Protein AF-A0A416FDZ2-F1 (afdb_monomer_lite)

Sequence (136 aa):
MLICMNCCELNTDESTECRHCHNKQLEKIIQDGNGEVKMKDVFAIHNVTRDPKLTKELIELKYHDPDEYERRISQMPKIPPKANYLSQPTVKCPYCGGTNCSKISGMSKAVSIGLFGLFSGKIGKQWHCNGCGSDF

Structure (mmCIF, N/CA/C/O backbone):
data_AF-A0A416FDZ2-F1
#
_entry.id   AF-A0A416FDZ2-F1
#
loop_
_atom_site.group_PDB
_atom_site.id
_atom_site.type_symbol
_atom_site.label_atom_id
_atom_site.label_alt_id
_atom_site.label_comp_id
_atom_site.label_asym_id
_atom_site.label_entity_id
_atom_site.label_seq_id
_atom_site.pdbx_PDB_ins_code
_atom_site.Cartn_x
_atom_site.Cartn_y
_atom_site.Cartn_z
_atom_site.occupancy
_atom_site.B_iso_or_equiv
_atom_site.auth_seq_id
_atom_site.auth_comp_id
_atom_site.auth_asym_id
_atom_site.auth_atom_id
_atom_site.pdbx_PDB_model_num
ATOM 1 N N . MET A 1 1 ? 3.900 5.075 14.037 1.00 82.38 1 MET A N 1
ATOM 2 C CA . MET A 1 1 ? 4.064 4.228 12.833 1.00 82.38 1 MET A CA 1
ATOM 3 C C . MET A 1 1 ? 3.976 5.099 11.593 1.00 82.38 1 MET A C 1
ATOM 5 O O . MET A 1 1 ? 3.104 5.966 11.531 1.00 82.38 1 MET A O 1
ATOM 9 N N . LEU A 1 2 ? 4.883 4.882 10.644 1.00 87.88 2 LEU A N 1
ATOM 10 C CA . LEU A 1 2 ? 4.948 5.598 9.376 1.00 87.88 2 LEU A CA 1
ATOM 11 C C . LEU A 1 2 ? 4.520 4.682 8.225 1.00 87.88 2 LEU A C 1
ATOM 13 O O . LEU A 1 2 ? 4.819 3.493 8.242 1.00 87.88 2 LEU A O 1
ATOM 17 N N . ILE A 1 3 ? 3.863 5.231 7.212 1.00 88.12 3 ILE A N 1
ATOM 18 C CA . ILE A 1 3 ? 3.550 4.544 5.957 1.00 88.12 3 ILE A CA 1
ATOM 19 C C . ILE A 1 3 ? 4.281 5.228 4.807 1.00 88.12 3 ILE A C 1
ATOM 21 O O . ILE A 1 3 ? 4.294 6.453 4.694 1.00 88.12 3 ILE A O 1
ATOM 25 N N . CYS A 1 4 ? 4.908 4.440 3.939 1.00 86.50 4 CYS A N 1
ATOM 26 C CA . CYS A 1 4 ? 5.548 4.970 2.744 1.00 86.50 4 CYS A CA 1
ATOM 27 C C . CYS A 1 4 ? 4.521 5.269 1.655 1.00 86.50 4 CYS A C 1
ATOM 29 O O . CYS A 1 4 ? 3.854 4.365 1.162 1.00 86.50 4 CYS A O 1
ATOM 31 N N . MET A 1 5 ? 4.473 6.519 1.199 1.00 84.56 5 MET A N 1
ATOM 32 C CA . MET A 1 5 ? 3.577 6.952 0.123 1.00 84.56 5 MET A CA 1
ATOM 33 C C . MET A 1 5 ? 3.971 6.431 -1.265 1.00 84.56 5 MET A C 1
ATOM 35 O O . MET A 1 5 ? 3.175 6.515 -2.194 1.00 84.56 5 MET A O 1
ATOM 39 N N . ASN A 1 6 ? 5.178 5.878 -1.413 1.00 81.62 6 ASN A N 1
ATOM 40 C CA . ASN A 1 6 ? 5.661 5.332 -2.681 1.00 81.62 6 ASN A CA 1
ATOM 41 C C . ASN A 1 6 ? 5.432 3.818 -2.817 1.00 81.62 6 ASN A C 1
ATOM 43 O O . ASN A 1 6 ? 5.082 3.344 -3.891 1.00 81.62 6 ASN A O 1
ATOM 47 N N . CYS A 1 7 ? 5.643 3.045 -1.746 1.00 82.69 7 CYS A N 1
ATOM 48 C CA . CYS A 1 7 ? 5.561 1.576 -1.793 1.00 82.69 7 CYS A CA 1
ATOM 49 C C . CYS A 1 7 ? 4.579 0.959 -0.790 1.00 82.69 7 CYS A C 1
ATOM 51 O O . CYS A 1 7 ? 4.488 -0.262 -0.705 1.00 82.69 7 CYS A O 1
ATOM 53 N N . CYS A 1 8 ? 3.848 1.783 -0.035 1.00 81.19 8 CYS A N 1
ATOM 54 C CA . CYS A 1 8 ? 2.899 1.352 0.990 1.00 81.19 8 CYS A CA 1
ATOM 55 C C . CYS A 1 8 ? 3.521 0.577 2.169 1.00 81.19 8 CYS A C 1
ATOM 57 O O . CYS A 1 8 ? 2.790 0.002 2.966 1.00 81.19 8 CYS A O 1
ATOM 59 N N . GLU A 1 9 ? 4.847 0.556 2.329 1.00 86.38 9 GLU A N 1
ATOM 60 C CA . GLU A 1 9 ? 5.493 -0.162 3.435 1.00 86.38 9 GLU A CA 1
ATOM 61 C C . GLU A 1 9 ? 5.259 0.526 4.790 1.00 86.38 9 GLU A C 1
ATOM 63 O O . GLU A 1 9 ? 5.429 1.746 4.915 1.00 86.38 9 GLU A O 1
ATOM 68 N N . LEU A 1 10 ? 4.932 -0.269 5.814 1.00 85.44 10 LEU A N 1
ATOM 69 C CA . LEU A 1 10 ? 4.808 0.186 7.198 1.00 85.44 10 LEU A CA 1
ATOM 70 C C . LEU A 1 10 ? 6.186 0.208 7.866 1.00 85.44 10 LEU A C 1
ATOM 72 O O . LEU A 1 10 ? 6.877 -0.801 7.948 1.00 85.44 10 LEU A O 1
ATOM 76 N N . ASN A 1 11 ? 6.583 1.369 8.370 1.00 84.44 11 ASN A N 1
ATOM 77 C CA . ASN A 1 11 ? 7.830 1.570 9.095 1.00 84.44 11 ASN A CA 1
ATOM 78 C C . ASN A 1 11 ? 7.484 1.796 10.576 1.00 84.44 11 ASN A C 1
ATOM 80 O O . ASN A 1 11 ? 6.742 2.715 10.941 1.00 84.44 11 ASN A O 1
ATOM 84 N N . THR A 1 12 ? 7.973 0.901 11.433 1.00 74.12 12 THR A N 1
ATOM 85 C CA . THR A 1 12 ? 7.761 0.934 12.890 1.00 74.12 12 THR A CA 1
ATOM 86 C C . THR A 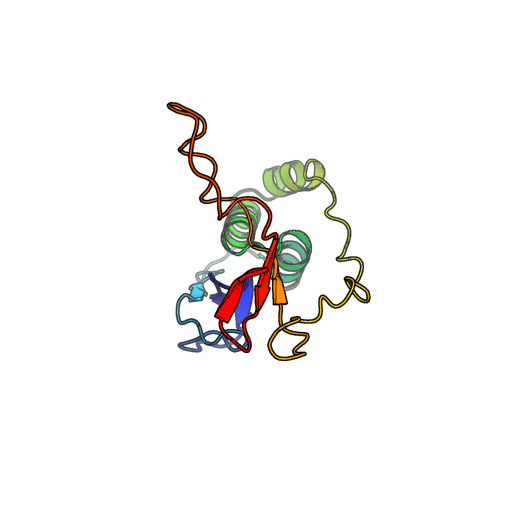1 12 ? 8.599 1.996 13.587 1.00 74.12 12 THR A C 1
ATOM 88 O O . THR A 1 12 ? 8.244 2.436 14.674 1.00 74.12 12 THR A O 1
ATOM 91 N N . ASP A 1 13 ? 9.673 2.424 12.940 1.00 71.31 13 ASP A N 1
ATOM 92 C CA . ASP A 1 13 ? 10.671 3.339 13.472 1.00 71.31 13 ASP A CA 1
ATOM 93 C C . ASP A 1 13 ? 10.539 4.710 12.807 1.00 71.31 13 ASP A C 1
ATOM 95 O O . ASP A 1 13 ? 10.038 4.818 11.685 1.00 71.31 13 ASP A O 1
ATOM 99 N N . GLU A 1 14 ? 11.021 5.760 13.472 1.00 69.88 14 GLU A N 1
ATOM 100 C CA . GLU A 1 14 ? 11.124 7.109 12.900 1.00 69.88 14 GLU A CA 1
ATOM 101 C C . GLU A 1 14 ? 12.293 7.198 11.903 1.00 69.88 14 GLU A C 1
ATOM 103 O O . GLU A 1 14 ? 13.209 8.007 12.043 1.00 69.88 14 GLU A O 1
ATOM 108 N N . SER A 1 15 ? 12.310 6.318 10.899 1.00 74.00 15 SER A N 1
ATOM 109 C CA . SER A 1 15 ? 13.291 6.390 9.824 1.00 74.00 15 S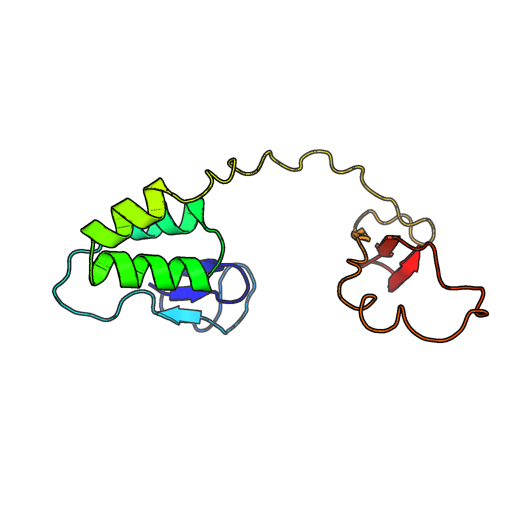ER A CA 1
ATOM 110 C C . SER A 1 15 ? 13.010 7.600 8.932 1.00 74.00 15 SER A C 1
ATOM 112 O O . SER A 1 15 ? 11.865 7.964 8.672 1.00 74.00 15 SER A O 1
ATOM 114 N N . THR A 1 16 ?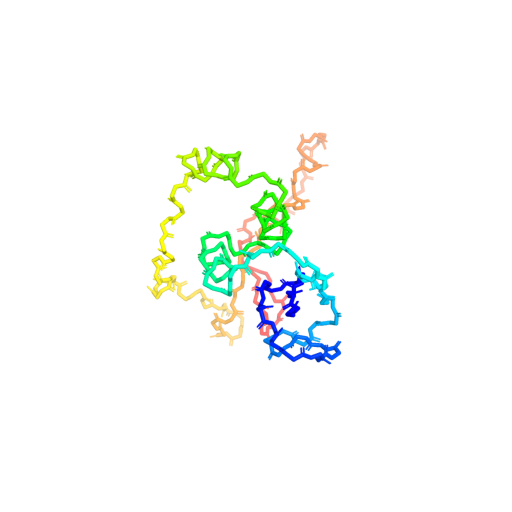 14.073 8.231 8.438 1.00 78.81 16 THR A N 1
ATOM 115 C CA . THR A 1 16 ? 13.985 9.357 7.494 1.00 78.81 16 THR A CA 1
ATOM 116 C C . THR A 1 16 ? 13.643 8.906 6.071 1.00 78.81 16 THR A C 1
ATOM 118 O O . THR A 1 16 ? 13.274 9.724 5.229 1.00 78.81 16 THR A O 1
ATOM 121 N N . GLU A 1 17 ? 13.749 7.605 5.797 1.00 82.94 17 GLU A N 1
ATOM 122 C CA . GLU A 1 17 ? 13.406 6.976 4.526 1.00 82.94 17 GLU A CA 1
ATOM 123 C C . GLU A 1 17 ? 12.838 5.565 4.716 1.00 82.94 17 GLU A C 1
ATOM 125 O O . GLU A 1 17 ? 13.015 4.916 5.751 1.00 82.94 17 GLU A O 1
ATOM 130 N N . CYS A 1 18 ? 12.098 5.106 3.712 1.00 83.12 18 CYS A N 1
ATOM 131 C CA . CYS A 1 18 ? 11.460 3.801 3.691 1.00 83.12 18 CYS A CA 1
ATOM 132 C C . CYS A 1 18 ? 12.493 2.674 3.577 1.00 83.12 18 CYS A C 1
ATOM 134 O O . CYS A 1 18 ? 13.274 2.651 2.632 1.00 83.12 18 CYS A O 1
ATOM 136 N N . ARG A 1 19 ? 12.417 1.661 4.443 1.00 81.81 19 ARG A N 1
ATOM 137 C CA . ARG A 1 19 ? 13.329 0.500 4.403 1.00 81.81 19 ARG A CA 1
ATOM 138 C C . ARG A 1 19 ? 13.214 -0.384 3.162 1.00 81.81 19 ARG A C 1
ATOM 140 O O . ARG A 1 19 ? 14.120 -1.162 2.894 1.00 81.81 19 ARG A O 1
ATOM 147 N N . HIS A 1 20 ? 12.100 -0.301 2.438 1.00 83.12 20 HIS A N 1
ATOM 148 C CA . HIS A 1 20 ? 11.860 -1.135 1.262 1.00 83.12 20 HIS A CA 1
ATOM 149 C C . HIS A 1 20 ? 12.275 -0.451 -0.044 1.00 83.12 20 HIS A C 1
ATOM 151 O O . HIS A 1 20 ? 12.880 -1.077 -0.908 1.00 83.12 20 HIS A O 1
ATOM 157 N N . CYS A 1 21 ? 11.941 0.833 -0.204 1.00 83.00 21 CYS A N 1
ATOM 158 C CA . CYS A 1 21 ? 12.175 1.562 -1.456 1.00 83.00 21 CYS A CA 1
ATOM 159 C C . CYS A 1 21 ? 13.088 2.787 -1.318 1.00 83.00 21 CYS A C 1
ATOM 161 O O . CYS A 1 21 ? 13.253 3.514 -2.294 1.00 83.00 21 CYS A O 1
ATOM 163 N N . HIS A 1 22 ? 13.628 3.053 -0.122 1.00 82.12 22 HIS A N 1
ATOM 164 C CA . HIS A 1 22 ? 14.493 4.200 0.204 1.00 82.12 22 HIS A CA 1
ATOM 165 C C . HIS A 1 22 ? 13.886 5.578 -0.104 1.00 82.12 22 HIS A C 1
ATOM 167 O O . HIS A 1 22 ? 14.565 6.601 -0.114 1.00 82.12 22 HIS A O 1
ATOM 173 N N . ASN A 1 23 ? 12.575 5.635 -0.341 1.00 83.38 23 ASN A N 1
ATOM 174 C CA . ASN A 1 23 ? 11.876 6.887 -0.564 1.00 83.38 23 ASN A CA 1
ATOM 175 C C . ASN A 1 23 ? 11.651 7.613 0.771 1.00 83.38 23 ASN A C 1
ATOM 177 O O . ASN A 1 23 ? 11.292 6.992 1.772 1.00 83.38 23 ASN A O 1
ATOM 181 N N . LYS A 1 24 ? 11.824 8.934 0.769 1.00 87.19 24 LYS A N 1
ATOM 182 C CA . LYS A 1 24 ? 11.702 9.802 1.951 1.00 87.19 24 LYS A CA 1
ATOM 183 C C . LYS A 1 24 ? 10.265 10.234 2.258 1.00 87.19 24 LYS A C 1
ATOM 185 O O . LYS A 1 24 ? 10.011 10.838 3.292 1.00 87.19 24 LYS A O 1
ATOM 190 N N . GLN A 1 25 ? 9.317 9.936 1.372 1.00 85.44 25 GLN A N 1
ATOM 191 C CA . GLN A 1 25 ? 7.912 10.296 1.525 1.00 85.44 25 GLN A CA 1
ATOM 192 C C . GLN A 1 25 ? 7.205 9.305 2.460 1.00 85.44 25 GLN A C 1
ATOM 194 O O . GLN A 1 25 ? 6.505 8.382 2.032 1.00 85.44 25 GLN A O 1
ATOM 199 N N . LEU A 1 26 ? 7.448 9.484 3.755 1.00 86.62 26 LEU A N 1
ATOM 200 C CA . LEU A 1 26 ? 6.834 8.745 4.850 1.00 86.62 26 LEU A CA 1
ATOM 201 C C . LEU A 1 26 ? 5.809 9.637 5.553 1.00 86.62 26 LEU A C 1
ATOM 203 O O . LEU A 1 26 ? 6.116 10.775 5.900 1.00 86.62 26 LEU A O 1
ATOM 207 N N . GLU A 1 27 ? 4.612 9.117 5.803 1.00 86.81 27 GLU A N 1
ATOM 208 C CA . GLU A 1 27 ? 3.578 9.830 6.559 1.00 86.81 27 GLU A CA 1
ATOM 209 C C . GLU A 1 27 ? 3.218 9.097 7.846 1.00 86.81 27 GLU A C 1
ATOM 211 O O . GLU A 1 27 ? 3.209 7.868 7.898 1.00 86.81 27 GLU A O 1
ATOM 216 N N . LYS A 1 28 ? 2.890 9.855 8.895 1.00 86.81 28 LYS A N 1
ATOM 217 C CA . LYS A 1 28 ? 2.393 9.300 10.157 1.00 86.81 28 LYS A CA 1
ATOM 218 C C . LYS A 1 28 ? 0.969 8.786 9.968 1.00 86.81 28 LYS A C 1
ATOM 220 O O . LYS A 1 28 ? 0.112 9.503 9.465 1.00 86.81 28 LYS A O 1
ATOM 225 N N . ILE A 1 29 ? 0.745 7.546 10.393 1.00 79.38 29 ILE A N 1
ATOM 226 C CA . ILE A 1 29 ? -0.567 6.885 10.353 1.00 79.38 29 ILE A CA 1
ATOM 227 C C . ILE A 1 29 ? -1.395 7.236 11.593 1.00 79.38 29 ILE A C 1
ATOM 229 O O . ILE A 1 29 ? -2.616 7.247 11.544 1.00 79.38 29 ILE A O 1
ATOM 233 N N . ILE A 1 30 ? -0.724 7.498 12.718 1.00 72.56 30 ILE A N 1
ATOM 234 C CA . ILE A 1 30 ? -1.363 7.761 14.007 1.00 72.56 30 ILE A CA 1
ATOM 235 C C . ILE A 1 30 ? -0.644 8.940 14.654 1.00 72.56 30 ILE A C 1
ATOM 237 O O . ILE A 1 30 ? 0.590 8.957 14.714 1.00 72.56 30 ILE A O 1
ATOM 241 N N . GLN A 1 31 ? -1.427 9.915 15.105 1.00 56.38 31 GLN A N 1
ATOM 242 C CA . GLN A 1 31 ? -0.99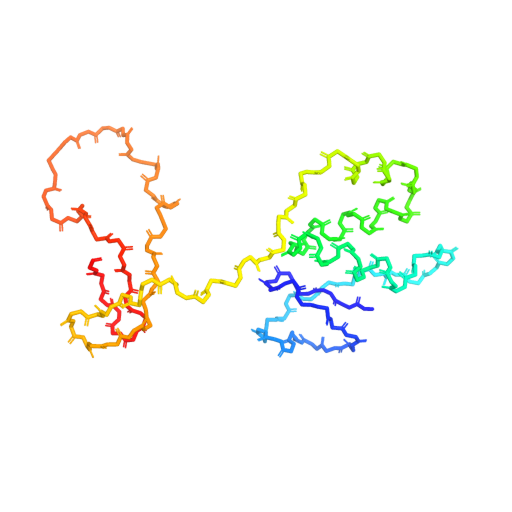8 10.986 15.995 1.00 56.38 31 GLN A CA 1
ATOM 243 C C . GLN A 1 31 ? -1.579 10.679 17.374 1.00 56.38 31 GLN A C 1
ATOM 245 O O . GLN A 1 31 ? -2.720 10.234 17.473 1.00 56.38 31 GLN A O 1
ATOM 250 N N . ASP A 1 32 ? -0.757 10.829 18.404 1.00 59.00 32 ASP A N 1
ATOM 251 C CA . ASP A 1 32 ? -1.071 10.519 19.795 1.00 59.00 32 ASP A CA 1
ATOM 252 C C . ASP A 1 32 ? -2.465 11.008 20.228 1.00 59.00 32 ASP A C 1
ATOM 254 O O . ASP A 1 32 ? -2.803 12.178 20.049 1.00 59.00 32 ASP A O 1
ATOM 258 N N . GLY A 1 33 ? -3.257 10.124 20.847 1.00 52.47 33 GLY A N 1
ATOM 259 C CA . GLY A 1 33 ? -4.466 10.513 21.577 1.00 52.47 33 GLY A CA 1
ATOM 260 C C . GLY A 1 33 ? -5.611 9.500 21.526 1.00 52.47 33 GLY A C 1
ATOM 261 O O . GLY A 1 33 ? -6.213 9.292 20.487 1.00 52.47 33 GLY A O 1
ATOM 262 N N . ASN A 1 34 ? -5.925 8.914 22.684 1.00 56.62 34 ASN A N 1
ATOM 263 C CA . ASN A 1 34 ? -7.234 8.467 23.195 1.00 56.62 34 ASN A CA 1
ATOM 264 C C . ASN A 1 34 ? -8.252 7.644 22.362 1.00 56.62 34 ASN A C 1
ATOM 266 O O . ASN A 1 34 ? -9.253 7.239 22.951 1.00 56.62 34 ASN A O 1
ATOM 270 N N . GLY A 1 35 ? -8.044 7.321 21.085 1.00 56.88 35 GLY A N 1
ATOM 271 C CA . GLY A 1 35 ? -8.887 6.368 20.343 1.00 56.88 35 GLY A CA 1
ATOM 272 C C . GLY A 1 35 ? -8.143 5.063 20.062 1.00 56.88 35 GLY A C 1
ATOM 273 O O . GLY A 1 35 ? -7.099 5.070 19.411 1.00 56.88 35 GLY A O 1
ATOM 274 N N . GLU A 1 36 ? -8.650 3.930 20.562 1.00 63.16 36 GLU A N 1
ATOM 275 C CA . GLU A 1 36 ? -8.011 2.612 20.409 1.00 63.16 36 GLU A CA 1
ATOM 276 C C . GLU A 1 36 ? -8.108 2.066 18.966 1.00 63.16 36 GLU A C 1
ATOM 278 O O . GLU A 1 36 ? -8.785 1.070 18.709 1.00 63.16 36 GLU A O 1
ATOM 283 N N . VAL A 1 37 ? -7.386 2.644 18.003 1.00 73.25 37 VAL A N 1
ATOM 284 C CA . VAL A 1 37 ? -7.056 1.904 16.774 1.00 73.25 37 VAL A CA 1
ATOM 285 C C . VAL A 1 37 ? -5.909 0.958 17.108 1.00 73.25 37 VAL A C 1
ATOM 287 O O . VAL A 1 37 ? -4.764 1.371 17.304 1.00 73.25 37 VAL A O 1
ATOM 290 N N . LYS A 1 38 ? -6.214 -0.339 17.222 1.00 81.44 38 LYS A N 1
ATOM 291 C CA . LYS A 1 38 ? -5.215 -1.340 17.609 1.00 81.44 38 LYS A CA 1
ATOM 292 C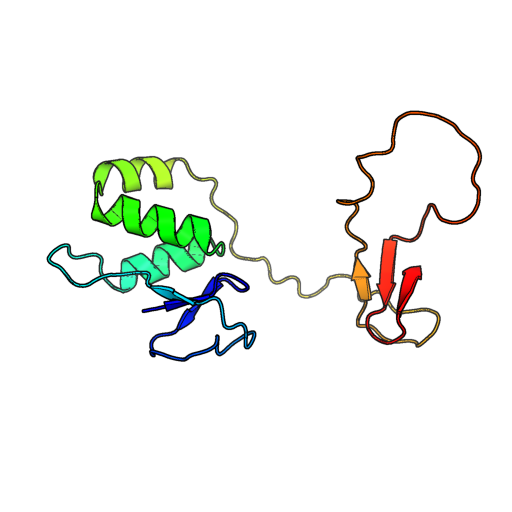 C . LYS A 1 38 ? -4.283 -1.607 16.438 1.00 81.44 38 LYS A C 1
ATOM 294 O O . LYS A 1 38 ? -4.679 -1.587 15.276 1.00 81.44 38 LYS A O 1
ATOM 299 N N . MET A 1 39 ? -3.047 -1.981 16.752 1.00 78.56 39 MET A N 1
ATOM 300 C CA . MET A 1 39 ? -2.040 -2.312 15.740 1.00 78.56 39 MET A CA 1
ATOM 301 C C . MET A 1 39 ? -2.531 -3.375 14.738 1.00 78.56 39 MET A C 1
ATOM 303 O O . MET A 1 39 ? -2.265 -3.290 13.543 1.00 78.56 39 MET A O 1
ATOM 307 N N . LYS A 1 40 ? -3.317 -4.352 15.212 1.00 81.56 40 LYS A N 1
ATOM 308 C CA . LYS A 1 40 ? -3.939 -5.386 14.369 1.00 81.56 40 LYS A CA 1
ATOM 309 C C . LYS A 1 40 ? -4.853 -4.812 13.280 1.00 81.56 40 LYS A C 1
ATOM 311 O O . LYS A 1 40 ? -4.924 -5.380 12.198 1.00 81.56 40 LYS A O 1
ATOM 316 N N . ASP A 1 41 ? -5.535 -3.705 13.561 1.00 83.44 41 ASP A N 1
ATOM 317 C CA . ASP A 1 41 ? -6.483 -3.084 12.641 1.00 83.44 41 ASP A CA 1
ATOM 318 C C . ASP A 1 41 ? -5.736 -2.368 11.519 1.00 83.44 41 ASP A C 1
ATOM 320 O O . ASP A 1 41 ? -6.092 -2.514 10.353 1.00 83.44 41 ASP A O 1
ATOM 324 N N . VAL A 1 42 ? -4.634 -1.696 11.864 1.00 84.06 42 VAL A N 1
ATOM 325 C CA . VAL A 1 42 ? -3.711 -1.085 10.898 1.00 84.06 42 VAL A CA 1
ATOM 326 C C . VAL A 1 42 ? -3.168 -2.136 9.931 1.00 84.06 42 VAL A C 1
ATOM 328 O O . VAL A 1 42 ? -3.240 -1.955 8.716 1.00 84.06 42 VAL A O 1
ATOM 331 N N . PHE A 1 43 ? -2.684 -3.267 10.452 1.00 83.88 43 PHE A N 1
ATOM 332 C CA . PHE A 1 43 ? -2.193 -4.362 9.614 1.00 83.88 43 PHE A CA 1
ATOM 333 C C . PHE A 1 43 ? -3.299 -5.003 8.769 1.00 83.88 43 PHE A C 1
ATOM 335 O O . PHE A 1 43 ? -3.062 -5.345 7.612 1.00 83.88 43 PHE A O 1
ATOM 342 N N . ALA A 1 44 ? -4.504 -5.178 9.315 1.00 83.44 44 ALA A N 1
ATOM 343 C CA . ALA A 1 44 ? -5.627 -5.737 8.567 1.00 83.44 44 ALA A CA 1
ATOM 344 C C . ALA A 1 44 ? -6.005 -4.846 7.374 1.00 83.44 44 ALA A C 1
ATOM 346 O O . ALA A 1 44 ? -6.141 -5.351 6.261 1.00 83.44 44 ALA A O 1
ATOM 347 N N . ILE A 1 45 ? -6.100 -3.531 7.589 1.00 82.12 45 ILE A N 1
ATOM 348 C CA . ILE A 1 45 ? -6.414 -2.555 6.539 1.00 82.12 45 ILE A CA 1
ATOM 349 C C . ILE A 1 45 ? -5.313 -2.551 5.476 1.00 82.12 45 ILE A C 1
ATOM 351 O O . ILE A 1 45 ? -5.603 -2.752 4.297 1.00 82.12 45 ILE A O 1
ATOM 355 N N . HIS A 1 46 ? -4.052 -2.406 5.894 1.00 83.75 46 HIS A N 1
ATOM 356 C CA . HIS A 1 46 ? -2.887 -2.389 5.002 1.00 83.75 46 HIS A CA 1
ATOM 357 C C . HIS A 1 46 ? -2.818 -3.616 4.082 1.00 83.75 46 HIS A C 1
ATOM 359 O O . HIS A 1 46 ? -2.581 -3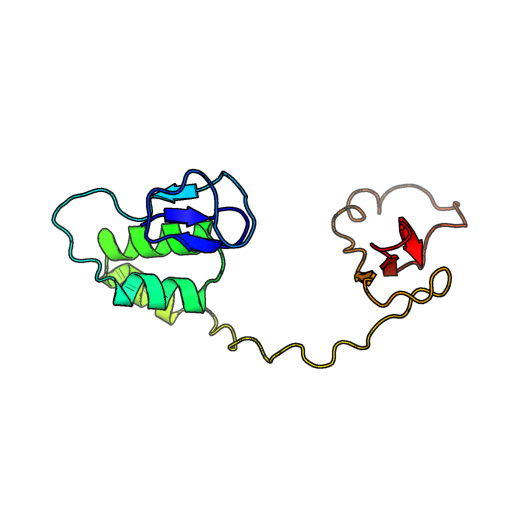.488 2.878 1.00 83.75 46 HIS A O 1
ATOM 365 N N . ASN A 1 47 ? -3.075 -4.806 4.631 1.00 78.31 47 ASN A N 1
ATOM 366 C CA . ASN A 1 47 ? -3.015 -6.058 3.879 1.00 78.31 47 ASN A CA 1
ATOM 367 C C . ASN A 1 47 ? -4.078 -6.162 2.777 1.00 78.31 47 ASN A C 1
ATOM 369 O O . ASN A 1 47 ? -3.851 -6.856 1.776 1.00 78.31 47 ASN A O 1
ATOM 373 N N . VAL A 1 48 ? -5.222 -5.496 2.962 1.00 75.00 48 VAL A N 1
ATOM 374 C CA . VAL A 1 48 ? -6.346 -5.511 2.020 1.00 75.00 48 VAL A CA 1
ATOM 375 C C . VAL A 1 48 ? -6.172 -4.441 0.944 1.00 75.00 48 VAL A C 1
ATOM 377 O O . VAL A 1 48 ? -6.347 -4.747 -0.232 1.00 75.00 48 VAL A O 1
ATOM 380 N N . THR A 1 49 ? -5.786 -3.218 1.308 1.00 78.62 49 THR A N 1
ATOM 381 C CA . THR A 1 49 ? -5.684 -2.082 0.376 1.00 78.62 49 THR A CA 1
ATOM 382 C C . THR A 1 49 ? -4.411 -2.101 -0.463 1.00 78.62 49 THR A C 1
ATOM 384 O O . THR A 1 49 ? -4.480 -1.995 -1.686 1.00 78.62 49 THR A O 1
ATOM 387 N N . ARG A 1 50 ? -3.240 -2.207 0.184 1.00 70.62 50 ARG A N 1
ATOM 388 C CA . ARG A 1 50 ? -1.902 -2.010 -0.416 1.00 70.62 50 ARG A CA 1
ATOM 389 C C . ARG A 1 50 ? -1.724 -0.688 -1.182 1.00 70.62 50 ARG A C 1
ATOM 391 O O . ARG A 1 50 ? -0.816 -0.573 -2.004 1.00 70.62 50 ARG A O 1
ATOM 398 N N . ASP A 1 51 ? -2.575 0.295 -0.903 1.00 80.56 51 ASP A N 1
ATOM 399 C CA . ASP A 1 51 ? -2.460 1.671 -1.377 1.00 80.56 51 ASP A CA 1
ATOM 400 C C . ASP A 1 51 ? -2.258 2.587 -0.164 1.00 80.56 51 ASP A C 1
ATOM 402 O O . ASP A 1 51 ? -3.039 2.509 0.790 1.00 80.56 51 ASP A O 1
ATOM 406 N N . PRO A 1 52 ? -1.225 3.441 -0.155 1.00 82.06 52 PRO A N 1
ATOM 407 C CA . PRO A 1 52 ? -0.867 4.190 1.038 1.00 82.06 52 PRO A CA 1
ATOM 408 C C . PRO A 1 52 ? -1.873 5.292 1.389 1.00 82.06 52 PRO A C 1
ATOM 410 O O . PRO A 1 52 ? -2.083 5.557 2.573 1.00 82.06 52 PRO A O 1
ATOM 413 N N . LYS A 1 53 ? -2.538 5.890 0.392 1.00 85.69 53 LYS A N 1
ATOM 414 C CA . LYS A 1 53 ? -3.549 6.936 0.607 1.00 85.69 53 LYS A CA 1
ATOM 415 C C . LYS A 1 53 ? -4.837 6.332 1.148 1.00 85.69 53 LYS A C 1
ATOM 417 O O . LYS A 1 53 ? -5.346 6.789 2.164 1.00 85.69 53 LYS A O 1
ATOM 422 N N . LEU A 1 54 ? -5.306 5.258 0.516 1.00 84.56 54 LEU A N 1
ATOM 423 C CA . LEU A 1 54 ? -6.503 4.537 0.938 1.00 84.56 54 LEU A CA 1
ATOM 424 C C . LEU A 1 54 ? -6.316 3.896 2.318 1.00 84.56 54 LEU A C 1
ATOM 426 O O . LEU A 1 54 ? -7.227 3.917 3.136 1.00 84.56 54 LEU A O 1
ATOM 430 N N . THR A 1 55 ? -5.128 3.353 2.604 1.00 85.44 55 THR A N 1
ATOM 431 C CA . THR A 1 55 ? -4.801 2.818 3.937 1.00 85.44 55 THR A CA 1
ATOM 432 C C . THR A 1 55 ? -4.945 3.896 5.003 1.00 85.44 55 THR A C 1
ATOM 434 O O . THR A 1 55 ? -5.562 3.650 6.035 1.00 85.44 55 THR A O 1
ATOM 437 N N . LYS A 1 56 ? -4.413 5.096 4.743 1.00 86.31 56 LYS A N 1
ATOM 438 C CA . LYS A 1 56 ? -4.523 6.230 5.659 1.00 86.31 56 LYS A CA 1
ATOM 439 C C . LYS A 1 56 ? -5.980 6.662 5.853 1.00 86.31 56 LYS A C 1
ATOM 441 O O . LYS A 1 56 ? -6.430 6.716 6.991 1.00 86.31 56 LYS A O 1
ATOM 446 N N . GLU A 1 57 ? -6.728 6.856 4.766 1.00 87.44 57 GLU A N 1
ATOM 447 C CA . GLU A 1 57 ? -8.147 7.247 4.801 1.00 87.44 57 GLU A CA 1
ATOM 448 C C . GLU A 1 57 ? -9.000 6.253 5.605 1.00 87.44 57 GLU A C 1
ATOM 450 O O . GLU A 1 57 ? -9.841 6.653 6.402 1.00 87.44 57 GLU A O 1
ATOM 455 N N . LEU A 1 58 ? -8.774 4.946 5.441 1.00 87.19 58 LEU A N 1
ATOM 456 C CA . LEU A 1 58 ? -9.531 3.923 6.167 1.00 87.19 58 LEU A CA 1
ATOM 457 C C . LEU A 1 58 ? -9.164 3.833 7.644 1.00 87.19 58 LEU A C 1
ATOM 459 O O . LEU A 1 58 ? -10.023 3.519 8.464 1.00 87.19 58 LEU A O 1
ATOM 463 N N . ILE A 1 59 ? -7.904 4.088 7.989 1.00 86.94 59 ILE A N 1
ATOM 464 C CA . ILE A 1 59 ? -7.474 4.139 9.387 1.00 86.94 59 ILE A CA 1
ATOM 465 C C . ILE A 1 59 ? -8.067 5.370 10.075 1.00 86.94 59 ILE A C 1
ATOM 467 O O . ILE A 1 59 ? -8.586 5.248 11.182 1.00 86.94 59 ILE A O 1
ATOM 471 N N . GLU A 1 60 ? -8.054 6.521 9.402 1.00 85.94 60 GLU A N 1
ATOM 472 C CA . GLU A 1 60 ? -8.714 7.745 9.869 1.00 85.94 60 GLU A CA 1
ATOM 473 C C . GLU A 1 60 ? -10.229 7.540 10.008 1.00 85.94 60 GLU A C 1
ATOM 475 O O . GLU A 1 60 ? -10.804 7.889 11.038 1.00 85.94 60 GLU A O 1
ATOM 480 N N . LEU A 1 61 ? -10.871 6.893 9.030 1.00 86.06 61 LEU A N 1
ATOM 481 C CA . LEU A 1 61 ? -12.293 6.557 9.091 1.00 86.06 61 LEU A CA 1
ATOM 482 C C . LEU A 1 61 ? -12.599 5.637 10.276 1.00 86.06 61 LEU A C 1
ATOM 484 O O . LEU A 1 61 ? -13.519 5.916 11.031 1.00 86.06 61 LEU A O 1
ATOM 488 N N . LYS A 1 62 ? -11.802 4.584 10.487 1.00 86.75 62 LYS A N 1
ATOM 489 C CA . LYS A 1 62 ? -11.973 3.662 11.620 1.00 86.75 62 LYS A CA 1
ATOM 490 C C . LYS A 1 62 ? -11.800 4.346 12.976 1.00 86.75 62 LYS A C 1
ATOM 492 O O . LYS A 1 62 ? -12.427 3.932 13.946 1.00 86.75 62 LYS A O 1
ATOM 497 N N . TYR A 1 63 ? -10.935 5.356 13.045 1.00 83.88 63 TYR A N 1
ATOM 498 C CA . TYR A 1 63 ? -10.728 6.155 14.248 1.00 83.88 63 TYR A CA 1
ATOM 499 C C . TYR A 1 63 ? -11.926 7.069 14.542 1.00 83.88 63 TYR A C 1
ATOM 501 O O . TYR A 1 63 ? -12.372 7.143 15.685 1.00 83.88 63 TYR A O 1
ATOM 509 N N . HIS A 1 64 ? -12.441 7.765 13.524 1.00 84.88 64 HIS A N 1
ATOM 510 C CA . HIS A 1 64 ? -13.518 8.744 13.687 1.00 84.88 64 HIS A CA 1
ATOM 511 C C . HIS A 1 64 ? -14.918 8.121 13.769 1.00 84.88 64 HIS A C 1
ATOM 513 O O . HIS A 1 64 ? -15.731 8.578 14.569 1.00 84.88 64 HIS A O 1
ATOM 519 N N . ASP A 1 65 ? -15.199 7.110 12.946 1.00 86.12 65 ASP A N 1
ATOM 520 C CA . ASP A 1 65 ? -16.505 6.462 12.815 1.00 86.12 65 ASP A CA 1
ATOM 521 C C . ASP A 1 65 ? -16.328 4.959 12.499 1.00 86.12 65 ASP A C 1
ATOM 523 O O . ASP A 1 65 ? -16.270 4.546 11.331 1.00 86.12 65 ASP A O 1
ATOM 527 N N . PRO A 1 66 ? -16.195 4.108 13.534 1.00 84.50 66 PRO A N 1
ATOM 528 C CA . PRO A 1 66 ? -15.996 2.676 13.341 1.00 84.50 66 PRO A CA 1
ATOM 529 C C . PRO A 1 66 ? -17.202 1.994 12.678 1.00 84.50 66 PRO A C 1
ATOM 531 O O . PRO A 1 66 ? -17.011 1.027 11.942 1.00 84.50 66 PRO A O 1
ATOM 534 N N . ASP A 1 67 ? -18.423 2.496 12.887 1.00 88.00 67 ASP A N 1
ATOM 535 C CA . ASP A 1 67 ? -19.633 1.931 12.282 1.00 88.00 67 ASP A CA 1
ATOM 536 C C . ASP A 1 67 ? -19.653 2.175 10.765 1.00 88.00 67 ASP A C 1
ATOM 538 O O . ASP A 1 67 ? -19.963 1.269 9.983 1.00 88.00 67 ASP A O 1
ATOM 542 N N . GLU A 1 68 ? -19.273 3.378 10.326 1.00 89.50 68 GLU A N 1
ATOM 543 C CA . GLU A 1 68 ? -19.135 3.704 8.904 1.00 89.50 68 GLU A CA 1
ATOM 544 C C . GLU A 1 68 ? -17.963 2.957 8.255 1.00 89.50 68 GLU A C 1
ATOM 546 O O . GLU A 1 68 ? -18.078 2.482 7.120 1.00 89.50 68 GLU A O 1
ATOM 551 N N . TYR A 1 69 ? -16.854 2.772 8.977 1.00 87.12 69 TYR A N 1
ATOM 552 C CA . TYR A 1 69 ? -15.753 1.924 8.518 1.00 87.12 69 TYR A CA 1
ATOM 553 C C . TYR A 1 69 ? -16.230 0.498 8.198 1.00 87.12 69 TYR A C 1
ATOM 555 O O . TYR A 1 69 ? -15.951 -0.008 7.107 1.00 87.12 69 TYR A O 1
ATOM 563 N N . GLU A 1 70 ? -16.989 -0.139 9.097 1.00 86.62 70 GLU A N 1
ATOM 564 C CA . GLU A 1 70 ? -17.504 -1.500 8.882 1.00 86.62 70 GLU A CA 1
ATOM 565 C C . GLU A 1 70 ? -18.436 -1.560 7.661 1.00 86.62 70 GLU A C 1
ATOM 567 O O . GLU A 1 70 ? -18.313 -2.450 6.809 1.00 86.62 70 GLU A O 1
ATOM 572 N N . ARG A 1 71 ? -19.316 -0.561 7.497 1.00 86.38 71 ARG A N 1
ATOM 573 C CA . ARG A 1 71 ? -20.180 -0.442 6.310 1.00 86.38 71 ARG A CA 1
ATOM 574 C C . ARG A 1 71 ? -19.368 -0.313 5.027 1.00 86.38 71 ARG A C 1
ATOM 576 O O . ARG A 1 71 ? -19.686 -0.991 4.048 1.00 86.38 71 ARG A O 1
ATOM 583 N N . ARG A 1 72 ? -18.323 0.517 5.017 1.00 83.62 72 ARG A N 1
ATOM 584 C CA . ARG A 1 72 ? -17.483 0.760 3.837 1.00 83.62 72 ARG A CA 1
ATOM 585 C C . ARG A 1 72 ? -16.662 -0.476 3.469 1.00 83.62 72 ARG A C 1
ATOM 587 O O . ARG A 1 72 ? -16.636 -0.848 2.299 1.00 83.62 72 ARG A O 1
ATOM 594 N N . ILE A 1 73 ? -16.065 -1.163 4.445 1.00 81.75 73 ILE A N 1
ATOM 595 C CA . ILE A 1 73 ? -15.317 -2.411 4.219 1.00 81.75 73 ILE A CA 1
ATOM 596 C C . ILE A 1 73 ? -16.227 -3.536 3.721 1.00 81.75 73 ILE A C 1
ATOM 598 O O . ILE A 1 73 ? -15.829 -4.276 2.822 1.00 81.75 73 ILE A O 1
ATOM 602 N N . SER A 1 74 ? -17.456 -3.649 4.237 1.00 79.50 74 SER A N 1
ATOM 603 C CA . SER A 1 74 ? -18.413 -4.669 3.778 1.00 79.50 74 SER A CA 1
ATOM 604 C C . SER A 1 74 ? -18.785 -4.529 2.294 1.00 79.50 74 SER A C 1
ATOM 606 O O . SER A 1 74 ? -19.096 -5.521 1.636 1.00 79.50 74 SER A O 1
ATOM 608 N N . GLN A 1 75 ? -18.708 -3.304 1.763 1.00 80.31 75 GLN A N 1
ATOM 609 C CA . GLN A 1 75 ? -19.008 -2.966 0.372 1.00 80.31 75 GLN A CA 1
ATOM 610 C C . GLN A 1 75 ? -17.770 -2.983 -0.536 1.00 80.31 75 GLN A C 1
ATOM 612 O O . GLN A 1 75 ? -17.913 -2.930 -1.759 1.00 80.31 75 GLN A O 1
ATOM 617 N N . MET A 1 76 ? -16.554 -3.061 0.018 1.00 68.19 76 MET A N 1
ATOM 618 C CA . MET A 1 76 ? -15.348 -3.124 -0.804 1.00 68.19 76 MET A CA 1
ATOM 619 C C . MET A 1 76 ? -15.267 -4.458 -1.555 1.00 68.19 76 MET A C 1
ATOM 621 O O . MET A 1 76 ? -15.497 -5.522 -0.971 1.00 68.19 76 MET A O 1
ATOM 625 N N . PRO A 1 77 ? -14.883 -4.442 -2.846 1.00 65.19 77 PRO A N 1
ATOM 626 C CA . PRO A 1 77 ? -14.601 -5.675 -3.558 1.00 65.19 77 PRO A CA 1
ATOM 627 C C . PRO A 1 77 ? -13.457 -6.393 -2.841 1.00 65.19 77 PRO A C 1
ATOM 629 O O . PRO A 1 77 ? -12.394 -5.812 -2.618 1.00 65.19 77 PRO A O 1
ATOM 632 N N . LYS A 1 78 ? -13.663 -7.664 -2.479 1.00 60.53 78 LYS A N 1
ATOM 633 C CA . LYS A 1 78 ? -12.599 -8.508 -1.924 1.00 60.53 78 LYS A CA 1
ATOM 634 C C . LYS A 1 78 ? -11.493 -8.606 -2.970 1.00 60.53 78 LYS A C 1
ATOM 636 O O . LYS A 1 78 ? -11.627 -9.348 -3.941 1.00 60.53 78 LYS A O 1
ATOM 641 N N . ILE A 1 79 ? -10.420 -7.839 -2.794 1.00 54.75 79 ILE A N 1
ATOM 642 C CA . ILE A 1 79 ? -9.236 -7.949 -3.640 1.00 54.75 79 ILE A CA 1
ATOM 643 C C . ILE A 1 79 ? -8.687 -9.354 -3.380 1.00 54.75 79 ILE A C 1
ATOM 645 O O . ILE A 1 79 ? -8.346 -9.654 -2.230 1.00 54.75 79 ILE A O 1
ATOM 649 N N . PRO A 1 80 ? -8.632 -10.250 -4.383 1.00 50.62 80 PRO A N 1
ATOM 650 C CA . PRO A 1 80 ? -8.045 -11.557 -4.163 1.00 50.62 80 PRO A CA 1
ATOM 651 C C . PRO A 1 80 ? -6.614 -11.351 -3.637 1.00 50.62 80 PRO A C 1
ATOM 653 O O . PRO A 1 80 ? -5.895 -10.480 -4.152 1.00 50.62 80 PRO A O 1
ATOM 656 N N . PRO A 1 81 ? -6.179 -12.097 -2.598 1.00 47.50 81 PRO A N 1
ATOM 657 C CA . PRO A 1 81 ? -4.774 -12.094 -2.203 1.00 47.50 81 PRO A CA 1
ATOM 658 C C . PRO A 1 81 ? -3.967 -12.332 -3.473 1.00 47.50 81 PRO A C 1
ATOM 660 O O . PRO A 1 81 ? -4.397 -13.146 -4.289 1.00 47.50 81 PRO A O 1
ATOM 663 N N . LYS A 1 82 ? -2.878 -11.570 -3.685 1.00 48.38 82 LYS A N 1
ATOM 664 C CA . LYS A 1 82 ? -2.045 -11.682 -4.891 1.00 48.38 82 LYS A CA 1
ATOM 665 C C . LYS A 1 82 ? -1.883 -13.172 -5.182 1.00 48.38 82 LYS A C 1
ATOM 667 O O . LYS A 1 82 ? -1.172 -13.853 -4.447 1.00 48.38 82 LYS A O 1
ATOM 672 N N . ALA A 1 83 ? -2.545 -13.674 -6.228 1.00 38.69 83 ALA A N 1
ATOM 673 C CA . ALA A 1 83 ? -2.063 -14.872 -6.875 1.00 38.69 83 ALA A CA 1
ATOM 674 C C . ALA A 1 83 ? -0.615 -14.516 -7.172 1.00 38.69 83 ALA A C 1
ATOM 676 O O . ALA A 1 83 ? -0.357 -13.487 -7.807 1.00 38.69 83 ALA A O 1
ATOM 677 N N . ASN A 1 84 ? 0.318 -15.236 -6.552 1.00 42.59 84 ASN A N 1
ATOM 678 C CA . ASN A 1 84 ? 1.724 -15.052 -6.834 1.00 42.59 84 ASN A CA 1
ATOM 679 C C . ASN A 1 84 ? 1.835 -15.021 -8.357 1.00 42.59 84 ASN A C 1
ATOM 681 O O . ASN A 1 84 ? 1.548 -16.024 -9.004 1.00 42.59 84 ASN A O 1
ATOM 685 N N . TYR A 1 85 ? 2.220 -13.882 -8.932 1.00 43.88 85 TYR A N 1
ATOM 686 C CA . TYR A 1 85 ? 2.628 -13.795 -10.331 1.00 43.88 85 TYR A CA 1
ATOM 687 C C . TYR A 1 85 ? 3.989 -14.507 -10.483 1.00 43.88 85 TYR A C 1
ATOM 689 O O . TYR A 1 85 ? 4.942 -13.968 -11.031 1.00 43.88 85 TYR A O 1
ATOM 697 N N . LEU A 1 86 ? 4.103 -15.720 -9.940 1.00 47.41 86 LEU A N 1
ATOM 698 C CA . LEU A 1 86 ? 5.078 -16.715 -10.325 1.00 47.41 86 LEU A CA 1
ATOM 699 C C . LEU A 1 86 ? 4.533 -17.283 -11.633 1.00 47.41 86 LEU A C 1
ATOM 701 O O . LEU A 1 86 ? 3.465 -17.886 -11.639 1.00 47.41 86 LEU A O 1
ATOM 705 N N . SER A 1 87 ? 5.261 -17.034 -12.722 1.00 47.28 87 SER A N 1
ATOM 706 C CA . SER A 1 87 ? 4.911 -17.279 -14.133 1.00 47.28 87 SER A CA 1
ATOM 707 C C . SER A 1 87 ? 4.160 -16.159 -14.877 1.00 47.28 87 SER A C 1
ATOM 709 O O . SER A 1 87 ? 3.259 -16.412 -15.669 1.00 47.28 87 SER A O 1
ATOM 711 N N . GLN A 1 88 ? 4.592 -14.896 -14.751 1.00 50.06 88 GLN A N 1
ATOM 712 C CA . GLN A 1 88 ? 4.509 -14.050 -15.954 1.00 50.06 88 GLN A CA 1
ATOM 713 C C . GLN A 1 88 ? 5.533 -14.587 -16.971 1.00 50.06 88 GLN A C 1
ATOM 715 O O . GLN A 1 88 ? 6.674 -14.842 -16.570 1.00 50.06 88 GLN A O 1
ATOM 720 N N . PRO A 1 89 ? 5.170 -14.797 -18.251 1.00 49.00 89 PRO A N 1
ATOM 721 C CA . PRO A 1 89 ? 6.125 -15.216 -19.269 1.00 49.00 89 PRO A CA 1
ATOM 722 C C . PRO A 1 89 ? 7.288 -14.228 -19.271 1.00 49.00 89 PRO A C 1
ATOM 724 O O . PRO A 1 89 ? 7.099 -13.026 -19.454 1.00 49.00 89 PRO A O 1
ATOM 727 N N . THR A 1 90 ? 8.486 -14.728 -18.979 1.00 62.94 90 THR A N 1
ATOM 728 C CA . THR A 1 90 ? 9.678 -13.901 -18.848 1.00 62.94 90 THR A CA 1
ATOM 729 C C . THR A 1 90 ? 10.057 -13.379 -20.227 1.00 62.94 90 THR A C 1
ATOM 731 O O . THR A 1 90 ? 10.682 -14.079 -21.021 1.00 62.94 90 THR A O 1
ATOM 734 N N . VAL A 1 91 ? 9.625 -12.161 -20.544 1.00 72.50 91 VAL A N 1
ATOM 735 C CA . VAL A 1 91 ? 9.922 -11.540 -21.830 1.00 72.50 91 VAL A CA 1
ATOM 736 C C . VAL A 1 91 ? 11.418 -11.273 -21.906 1.00 72.50 91 VAL A C 1
ATOM 738 O O . VAL A 1 91 ? 11.971 -10.464 -21.159 1.00 72.50 91 VAL A O 1
ATOM 741 N N . LYS A 1 92 ? 12.079 -11.996 -22.809 1.00 81.19 92 LYS A N 1
ATOM 742 C CA . LYS A 1 92 ? 13.508 -11.866 -23.059 1.00 81.19 92 LYS A CA 1
ATOM 743 C C . LYS A 1 92 ? 13.738 -10.752 -24.069 1.00 81.19 92 LYS A C 1
ATOM 745 O O . LYS A 1 92 ? 13.167 -10.767 -25.157 1.00 81.19 92 LYS A O 1
ATOM 750 N N . CYS A 1 93 ? 14.592 -9.803 -23.711 1.00 81.56 93 CYS A N 1
ATOM 751 C CA . CYS A 1 93 ? 15.016 -8.748 -24.612 1.00 81.56 93 CYS A CA 1
ATOM 752 C C . CYS A 1 93 ? 15.775 -9.353 -25.807 1.00 81.56 93 CYS A C 1
ATOM 754 O O . CYS A 1 93 ? 16.782 -10.031 -25.585 1.00 81.56 93 CYS A O 1
ATOM 756 N N . PRO A 1 94 ? 15.358 -9.105 -27.063 1.00 80.88 94 PRO A N 1
ATOM 757 C CA . PRO A 1 94 ? 16.053 -9.626 -28.241 1.00 80.88 94 PRO A CA 1
ATOM 758 C C . PRO A 1 94 ? 17.421 -8.966 -28.461 1.00 80.88 94 PRO A C 1
ATOM 760 O O . PRO A 1 94 ? 18.245 -9.506 -29.189 1.00 80.88 94 PRO A O 1
ATOM 763 N N . TYR A 1 95 ? 17.672 -7.816 -27.827 1.00 82.69 95 TYR A N 1
ATOM 764 C CA . TYR A 1 95 ? 18.907 -7.052 -27.998 1.00 82.69 95 TYR A CA 1
ATOM 765 C C . TYR A 1 95 ? 19.996 -7.465 -27.007 1.00 82.69 95 TYR A C 1
ATOM 767 O O . TYR A 1 95 ? 21.128 -7.712 -27.406 1.00 82.69 95 TYR A O 1
ATOM 775 N N . CYS A 1 96 ? 19.664 -7.561 -25.715 1.00 81.94 96 CYS A N 1
ATOM 776 C CA . CYS A 1 96 ? 20.647 -7.877 -24.671 1.00 81.94 96 CYS A CA 1
ATOM 777 C C . CYS A 1 96 ? 20.461 -9.261 -24.037 1.00 81.94 96 CYS A C 1
ATOM 779 O O . CYS A 1 96 ? 21.253 -9.658 -23.188 1.00 81.94 96 CYS A O 1
ATOM 781 N N . GLY A 1 97 ? 19.395 -9.988 -24.383 1.00 76.56 97 GLY A N 1
ATOM 782 C CA . GLY A 1 97 ? 19.068 -11.281 -23.779 1.00 76.56 97 GLY A CA 1
ATOM 783 C C . GLY A 1 97 ? 18.588 -11.208 -22.325 1.00 76.56 97 GLY A C 1
ATOM 784 O O . GLY A 1 97 ? 18.301 -12.250 -21.738 1.00 76.56 97 GLY A O 1
ATOM 785 N N . GLY A 1 98 ? 18.486 -10.009 -21.745 1.00 75.44 98 GLY A N 1
ATOM 786 C CA . GLY A 1 98 ? 18.021 -9.793 -20.380 1.00 75.44 98 GLY A CA 1
ATOM 787 C C . GLY A 1 98 ? 16.528 -10.068 -20.213 1.00 75.44 98 GLY A C 1
ATOM 788 O O . GLY A 1 98 ? 15.736 -9.894 -21.135 1.00 75.44 98 GLY A O 1
ATOM 789 N N . THR A 1 99 ? 16.142 -10.483 -19.014 1.00 78.06 99 THR A N 1
ATOM 790 C CA . THR A 1 99 ? 14.756 -10.806 -18.636 1.00 78.06 99 THR A CA 1
ATOM 791 C C . THR A 1 99 ? 14.073 -9.693 -17.840 1.00 78.06 99 THR A C 1
ATOM 793 O O . THR A 1 99 ? 12.879 -9.767 -17.560 1.00 78.06 99 THR A O 1
ATOM 796 N N . ASN A 1 100 ? 14.824 -8.644 -17.489 1.00 75.94 100 ASN A N 1
ATOM 797 C CA . ASN A 1 100 ? 14.323 -7.459 -16.803 1.00 75.94 100 ASN A CA 1
ATOM 798 C C . ASN A 1 100 ? 13.640 -6.510 -17.804 1.00 75.94 100 ASN A C 1
ATOM 800 O O . ASN A 1 100 ? 14.206 -5.487 -18.204 1.00 75.94 100 ASN A O 1
ATOM 804 N N . CYS A 1 101 ? 12.442 -6.894 -18.244 1.00 78.00 101 CYS A N 1
ATOM 805 C CA . CYS A 1 101 ? 11.604 -6.114 -19.149 1.00 78.00 101 CYS A CA 1
ATOM 806 C C . CYS A 1 101 ? 10.298 -5.718 -18.450 1.00 78.00 101 CYS A C 1
ATOM 808 O O . CYS A 1 101 ? 9.624 -6.556 -17.854 1.00 78.00 101 CYS A O 1
ATOM 810 N N . SER A 1 102 ? 9.925 -4.444 -18.535 1.00 77.12 102 SER A N 1
ATOM 811 C CA . SER A 1 102 ? 8.664 -3.900 -18.032 1.00 77.12 102 SER A CA 1
ATOM 812 C C . SER A 1 102 ? 7.692 -3.674 -19.189 1.00 77.12 102 SER A C 1
ATOM 814 O O . SER A 1 102 ? 8.092 -3.359 -20.309 1.00 77.12 102 SER A O 1
ATOM 816 N N . LYS A 1 103 ? 6.391 -3.863 -18.953 1.00 73.44 103 LYS A N 1
ATOM 817 C CA . LYS A 1 103 ? 5.380 -3.547 -19.966 1.00 73.44 103 LYS A CA 1
ATOM 818 C C . LYS A 1 103 ? 5.287 -2.028 -20.105 1.00 73.44 103 LYS A C 1
ATOM 820 O O . LYS A 1 103 ? 5.116 -1.335 -19.104 1.00 73.44 103 LYS A O 1
ATOM 825 N N . ILE A 1 104 ? 5.346 -1.525 -21.333 1.00 72.50 104 ILE A N 1
ATOM 826 C CA . ILE A 1 104 ? 5.086 -0.123 -21.663 1.00 72.50 104 ILE A CA 1
ATOM 827 C C . ILE A 1 104 ? 3.588 0.107 -21.427 1.00 72.50 104 ILE A C 1
ATOM 829 O O . ILE A 1 104 ? 2.746 -0.193 -22.275 1.00 72.50 104 ILE A O 1
ATOM 833 N N . SER A 1 105 ? 3.227 0.551 -20.224 1.00 59.69 105 SER A N 1
ATOM 834 C CA . SER A 1 105 ? 1.847 0.848 -19.858 1.00 59.69 105 SER A CA 1
ATOM 835 C C . SER A 1 105 ? 1.380 2.084 -20.631 1.00 59.69 105 SER A C 1
ATOM 837 O O . SER A 1 105 ? 1.937 3.174 -20.534 1.00 59.69 105 SER A O 1
ATOM 839 N N . GLY A 1 106 ? 0.346 1.909 -21.453 1.00 54.78 106 GLY A N 1
ATOM 840 C CA . GLY A 1 106 ? -0.194 2.927 -22.357 1.00 54.78 106 GLY A CA 1
ATOM 841 C C . GLY A 1 106 ? -0.922 4.098 -21.685 1.00 54.78 106 GLY A C 1
ATOM 842 O O . GLY A 1 106 ? -1.837 4.639 -22.295 1.00 54.78 106 GLY A O 1
ATOM 843 N N . MET A 1 107 ? -0.550 4.520 -20.471 1.00 46.12 107 MET A N 1
ATOM 844 C CA . MET A 1 107 ? -1.215 5.639 -19.783 1.00 46.12 107 MET A CA 1
ATOM 845 C C . MET A 1 107 ? -0.736 7.030 -20.246 1.00 46.12 107 MET A C 1
ATOM 847 O O . MET A 1 107 ? -1.311 8.037 -19.854 1.00 46.12 107 MET A O 1
ATOM 851 N N . SER A 1 108 ? 0.243 7.112 -21.153 1.00 46.06 108 SER A N 1
ATOM 852 C CA . SER A 1 108 ? 0.603 8.372 -21.837 1.00 46.06 108 SER A CA 1
ATOM 853 C C . SER A 1 108 ? 0.117 8.443 -23.294 1.00 46.06 108 SER A C 1
ATOM 855 O O . SER A 1 108 ? 0.395 9.422 -23.977 1.00 46.06 108 SER A O 1
ATOM 857 N N . LYS A 1 109 ? -0.610 7.430 -23.796 1.00 48.62 109 LYS A N 1
ATOM 858 C CA . LYS A 1 109 ? -1.073 7.352 -25.202 1.00 48.62 109 LYS A CA 1
ATOM 859 C C . LYS A 1 109 ? -2.571 7.640 -25.409 1.00 48.62 109 LYS A C 1
ATOM 861 O O . LYS A 1 109 ? -3.065 7.452 -26.514 1.00 48.62 109 LYS A O 1
ATOM 866 N N . ALA A 1 110 ? -3.294 8.117 -24.393 1.00 45.31 110 ALA A N 1
ATOM 867 C CA . ALA A 1 110 ? -4.725 8.430 -24.519 1.00 45.31 110 ALA A CA 1
ATOM 868 C C . ALA A 1 110 ? -5.038 9.890 -24.927 1.00 45.31 110 ALA A C 1
ATOM 870 O O . ALA A 1 110 ? -6.181 10.184 -25.252 1.00 45.31 110 ALA A O 1
ATOM 871 N N . VAL A 1 111 ? -4.054 10.802 -24.979 1.00 44.09 111 VAL A N 1
ATOM 872 C CA . VAL A 1 111 ? -4.277 12.239 -25.299 1.00 44.09 111 VAL A CA 1
ATOM 873 C C . VAL A 1 111 ? -3.955 12.583 -26.767 1.00 44.09 111 VAL A C 1
ATOM 875 O O . VAL A 1 111 ? -3.627 13.712 -27.108 1.00 44.09 111 VAL A O 1
ATOM 878 N N . SER A 1 112 ? -4.016 11.617 -27.686 1.00 39.84 112 SER A N 1
ATOM 879 C CA . SER A 1 112 ? -3.860 11.933 -29.120 1.00 39.84 112 SER A CA 1
ATOM 880 C C . SER A 1 112 ? -4.563 10.959 -30.063 1.00 39.84 112 SER A C 1
ATOM 882 O O . SER A 1 112 ? -4.154 10.771 -31.203 1.00 39.84 112 SER A O 1
ATOM 884 N N . ILE A 1 113 ? -5.666 10.349 -29.618 1.00 46.47 113 ILE A N 1
ATOM 885 C CA . ILE A 1 113 ? -6.618 9.715 -30.543 1.00 46.47 113 ILE A CA 1
ATOM 886 C C . ILE A 1 113 ? -7.590 10.805 -30.994 1.00 46.47 113 ILE A C 1
ATOM 888 O O . ILE A 1 113 ? -8.758 10.847 -30.627 1.00 46.47 113 ILE A O 1
ATOM 892 N N . GLY A 1 114 ? -7.049 11.767 -31.718 1.00 49.62 114 GLY A N 1
ATOM 893 C CA . GLY A 1 114 ? -7.789 12.897 -32.230 1.00 49.62 114 GLY A CA 1
ATOM 894 C C . GLY A 1 114 ? -6.844 13.697 -33.091 1.00 49.62 114 GLY A C 1
ATOM 895 O O . GLY A 1 114 ? -6.025 14.426 -32.550 1.00 49.62 114 GLY A O 1
ATOM 896 N N . LEU A 1 115 ? -7.019 13.566 -34.408 1.00 51.59 115 LEU A N 1
ATOM 897 C CA . LEU A 1 115 ? -6.389 14.343 -35.479 1.00 51.59 115 LEU A CA 1
ATOM 898 C C . LEU A 1 115 ? -5.138 13.689 -36.108 1.00 51.59 115 LEU A C 1
ATOM 900 O O . LEU A 1 115 ? -4.019 13.814 -35.630 1.00 51.59 115 LEU A O 1
ATOM 904 N N . PHE A 1 116 ? -5.388 13.102 -37.282 1.00 48.53 116 PHE A N 1
ATOM 905 C CA . PHE A 1 116 ? -4.464 12.775 -38.376 1.00 48.53 116 PHE A CA 1
ATOM 906 C C . PHE A 1 116 ? -3.746 11.421 -38.353 1.00 48.53 116 PHE A C 1
ATOM 908 O O . PHE A 1 116 ? -2.844 11.141 -37.571 1.00 48.53 116 PHE A O 1
ATOM 915 N N . GLY A 1 117 ? -4.141 10.587 -39.321 1.00 49.22 117 GLY A N 1
ATOM 916 C CA . GLY A 1 117 ? -3.340 9.462 -39.773 1.00 49.22 117 GLY A CA 1
ATOM 917 C C . GLY A 1 117 ? -1.988 9.895 -40.350 1.00 49.22 117 GLY A C 1
ATOM 918 O O . GLY A 1 117 ? -1.734 11.076 -40.567 1.00 49.22 117 GLY A O 1
ATOM 919 N N . LEU A 1 118 ? -1.177 8.875 -40.652 1.00 52.91 118 LEU A N 1
ATOM 920 C CA . LEU A 1 118 ? 0.162 8.917 -41.256 1.00 52.91 118 LEU A CA 1
ATOM 921 C C . LEU A 1 118 ? 1.328 9.212 -40.302 1.00 52.91 118 LEU A C 1
ATOM 923 O O . LEU A 1 118 ? 1.945 10.248 -40.448 1.00 52.91 118 LEU A O 1
ATOM 927 N N . PHE A 1 119 ? 1.744 8.265 -39.450 1.00 43.41 119 PHE A N 1
ATOM 928 C CA . PHE A 1 119 ? 3.175 8.116 -39.112 1.00 43.41 119 PHE A CA 1
ATOM 929 C C . PHE A 1 119 ? 3.522 6.654 -38.769 1.00 43.41 119 PHE A C 1
ATOM 931 O O . PHE A 1 119 ? 3.312 6.166 -37.657 1.00 43.41 119 PHE A O 1
ATOM 938 N N . SER A 1 120 ? 4.063 5.947 -39.764 1.00 49.56 120 SER A N 1
ATOM 939 C CA . SER A 1 120 ? 4.734 4.650 -39.637 1.00 49.56 120 SER A CA 1
ATOM 940 C C . SER A 1 120 ? 5.912 4.721 -38.656 1.00 49.56 120 SER A C 1
ATOM 942 O O . SER A 1 120 ? 6.732 5.631 -38.738 1.00 49.56 120 SER A O 1
ATOM 944 N N . GLY A 1 121 ? 6.035 3.725 -37.765 1.00 46.75 121 GLY A N 1
ATOM 945 C CA . GLY A 1 121 ? 7.317 3.371 -37.130 1.00 46.75 121 GLY A CA 1
ATOM 946 C C . GLY A 1 121 ? 7.334 3.128 -35.613 1.00 46.75 121 GLY A C 1
ATOM 947 O O . GLY A 1 121 ? 8.318 2.588 -35.114 1.00 46.75 121 GLY A O 1
ATOM 948 N N . LYS A 1 122 ? 6.285 3.484 -34.852 1.00 48.19 122 LYS A N 1
ATOM 949 C CA . LYS A 1 122 ? 6.289 3.376 -33.366 1.00 48.19 122 LYS A CA 1
ATOM 950 C C . LYS A 1 122 ? 5.023 2.771 -32.737 1.00 48.19 122 LYS A C 1
ATOM 952 O O . LYS A 1 122 ? 4.733 2.995 -31.559 1.00 48.19 122 LYS A O 1
ATOM 957 N N . ILE A 1 123 ? 4.270 1.984 -33.501 1.00 51.38 123 ILE A N 1
ATOM 958 C CA . ILE A 1 123 ? 3.051 1.311 -33.034 1.00 51.38 123 ILE A CA 1
ATOM 959 C C . ILE A 1 123 ? 3.312 -0.198 -33.040 1.00 51.38 123 ILE A C 1
ATOM 961 O O . ILE A 1 123 ? 3.463 -0.790 -34.100 1.00 51.38 123 ILE A O 1
ATOM 965 N N . GLY A 1 124 ? 3.423 -0.798 -31.852 1.00 57.88 124 GLY A N 1
ATOM 966 C CA . GLY A 1 124 ? 3.539 -2.253 -31.679 1.00 57.88 124 GLY A CA 1
ATOM 967 C C . GLY A 1 124 ? 4.396 -2.688 -30.490 1.00 57.88 124 GLY A C 1
ATOM 968 O O . GLY A 1 124 ? 4.181 -3.767 -29.953 1.00 57.88 124 GLY A O 1
ATOM 969 N N . LYS A 1 125 ? 5.321 -1.832 -30.041 1.00 66.25 125 LYS A N 1
ATOM 970 C CA . LYS A 1 125 ? 6.240 -2.159 -28.945 1.00 66.25 125 LYS A CA 1
ATOM 971 C C . LYS A 1 125 ? 5.505 -2.154 -27.610 1.00 66.25 125 LYS A C 1
ATOM 973 O O . LYS A 1 125 ? 4.924 -1.135 -27.225 1.00 66.25 125 LYS A O 1
ATOM 978 N N . GLN A 1 126 ? 5.500 -3.303 -26.947 1.00 76.12 126 GLN A N 1
ATOM 979 C CA . GLN A 1 126 ? 4.759 -3.549 -25.711 1.00 76.12 126 GLN A CA 1
ATOM 980 C C . GLN A 1 126 ? 5.689 -3.576 -24.494 1.00 76.12 126 GLN A C 1
ATOM 982 O O . GLN A 1 126 ? 5.210 -3.413 -23.371 1.00 76.12 126 GLN A O 1
ATOM 987 N N . TRP A 1 127 ? 6.994 -3.758 -24.694 1.00 81.94 127 TRP A N 1
ATOM 988 C CA . TRP A 1 127 ? 7.962 -4.020 -23.637 1.00 81.94 127 TRP A CA 1
ATOM 989 C C . TRP A 1 127 ? 9.151 -3.067 -23.708 1.00 81.94 127 TRP A C 1
ATOM 991 O O . TRP A 1 127 ? 9.676 -2.775 -24.776 1.00 81.94 127 TRP A O 1
ATOM 1001 N N . HIS A 1 128 ? 9.582 -2.598 -22.544 1.00 81.12 128 HIS A N 1
ATOM 1002 C CA . HIS A 1 128 ? 10.784 -1.805 -22.344 1.00 81.12 128 HIS A CA 1
ATOM 1003 C C . HIS A 1 128 ? 11.799 -2.653 -21.582 1.00 81.12 128 HIS A C 1
ATOM 1005 O O . HIS A 1 128 ? 11.496 -3.191 -20.516 1.00 81.12 128 HIS A O 1
ATOM 1011 N N . CYS A 1 129 ? 13.009 -2.803 -22.110 1.00 84.62 129 CYS A N 1
ATOM 1012 C CA . CYS A 1 129 ? 14.077 -3.490 -21.400 1.00 84.62 129 CYS A CA 1
ATOM 1013 C C . CYS A 1 129 ? 14.795 -2.526 -20.453 1.00 84.62 129 CYS A C 1
ATOM 1015 O O . CYS A 1 129 ? 15.552 -1.673 -20.908 1.00 84.62 129 CYS A O 1
ATOM 1017 N N . ASN A 1 130 ? 14.680 -2.739 -19.142 1.00 77.06 130 ASN A N 1
ATOM 1018 C CA . ASN A 1 130 ? 15.382 -1.919 -18.146 1.00 77.06 130 ASN A CA 1
ATOM 1019 C C . ASN A 1 130 ? 16.904 -2.159 -18.147 1.00 77.06 130 ASN A C 1
ATOM 1021 O O . ASN A 1 130 ? 17.657 -1.360 -17.606 1.00 77.06 130 ASN A O 1
ATOM 1025 N N . GLY A 1 131 ? 17.366 -3.272 -18.730 1.00 79.25 131 GLY A N 1
ATOM 1026 C CA . GLY A 1 131 ? 18.791 -3.609 -18.793 1.00 79.25 131 GLY A CA 1
ATOM 1027 C C . GLY A 1 131 ? 19.558 -2.897 -19.910 1.00 79.25 131 GLY A C 1
ATOM 1028 O O . GLY A 1 131 ? 20.742 -2.629 -19.752 1.00 79.25 131 GLY A O 1
ATOM 1029 N N . CYS A 1 132 ? 18.909 -2.601 -21.040 1.00 83.44 132 CYS A N 1
ATOM 1030 C CA . CYS A 1 132 ? 19.561 -1.953 -22.191 1.00 83.44 132 CYS A CA 1
ATOM 1031 C C . CYS A 1 132 ? 18.814 -0.725 -22.732 1.00 83.44 132 CYS A C 1
ATOM 1033 O O . CYS A 1 132 ? 19.235 -0.150 -23.730 1.00 83.44 132 CYS A O 1
ATOM 1035 N N . GLY A 1 133 ? 17.690 -0.343 -22.121 1.00 78.44 133 GLY A N 1
ATOM 1036 C CA . GLY A 1 133 ? 16.883 0.815 -22.513 1.00 78.44 133 GLY A CA 1
ATOM 1037 C C . GLY A 1 133 ? 16.140 0.664 -23.844 1.00 78.44 133 GLY A C 1
ATOM 1038 O O . GLY A 1 133 ? 15.655 1.653 -24.382 1.00 78.44 133 GLY A O 1
ATOM 1039 N N . SER A 1 134 ? 16.069 -0.547 -24.406 1.00 77.69 134 SER A N 1
ATOM 1040 C CA . SER A 1 134 ? 15.435 -0.789 -25.707 1.00 77.69 134 SER A CA 1
ATOM 1041 C C . SER A 1 134 ? 13.949 -1.123 -25.572 1.00 77.69 134 SER A C 1
ATOM 1043 O O . SER A 1 134 ? 13.580 -1.983 -24.772 1.00 77.69 134 SER A O 1
ATOM 1045 N N . ASP A 1 135 ? 13.119 -0.512 -26.416 1.00 82.56 135 ASP A N 1
ATOM 1046 C CA . ASP A 1 135 ? 11.696 -0.843 -26.557 1.00 82.56 135 ASP A CA 1
ATOM 1047 C C . ASP A 1 135 ? 11.488 -1.897 -27.658 1.00 82.56 135 ASP A C 1
ATOM 1049 O O . ASP A 1 135 ? 12.069 -1.756 -28.744 1.00 82.56 135 ASP A O 1
ATOM 1053 N N . PHE A 1 136 ? 10.620 -2.892 -27.445 1.00 80.62 136 PHE A N 1
ATOM 1054 C CA . PHE A 1 136 ? 10.240 -3.913 -28.434 1.00 80.62 136 PHE A CA 1
ATOM 1055 C C . PHE A 1 136 ? 8.821 -4.466 -28.251 1.00 80.62 136 PHE A C 1
ATOM 1057 O O . PHE A 1 136 ? 8.204 -4.301 -27.173 1.00 80.62 136 PHE A O 1
#

pLDDT: mean 72.41, std 14.94, range [38.69, 89.5]

Secondary structure (DSSP, 8-state):
-EEETTT--EESS--SS-TTT--S-EEES--SSS----HHHHHHHHHHH--HHHHHHHHHHHHH-HHHHHHHHHHS--PPP----TT------TTT----EEE--GGGSSS-SSS-----SSS---EEETTT--B-

Radius of gyration: 20.97 Å; chains: 1; bounding box: 41×32×64 Å

Foldseek 3Di:
DKAAQPFRDDDPDPDCADPPPRHRRIDDLDDDDDFPPDPVNLVVLCQQPRHNVSSSVLSVCCRPPVPVSVVVVVPDDRDPRPPPPPDPPQDQDPPPRDSQKDFPPCPVVPPPPDDDDDDPDPPDFGIARPVPRDTD